Protein AF-A0A1D2I7W1-F1 (afdb_monomer_lite)

Foldseek 3Di:
DDDDPDDDQDLVNVLVVVQVPDDQPPQWAWDCDPSDIDIHHHDDPVRVVVVVVVCVCCCPPPPAHKDKDAQWKKQADADPVGNDRIDHDRMDIDGPPDDRPVPMDIHRGD

Sequence (110 aa):
MTAVAHEPLTQEDVLLEGFLALDTPEGFRAEPIEGEIVVTPPPDADHEDCIGLIVEQVLERSRTRMQFSGNKGLKLRSGGGCPKDRLIPDGTFAPEGATAPPGSRFLDAL

Secondary structure (DSSP, 8-state):
------PPPPHHHHHHHHHHT--PPTT-EEEEETTEEEEEPPPPHHHHHHHHHHHHHHHHH-SS-EEEEESEEEE-PPBTTB---EE--SEEEEETTPPP-TT-EEEE--

pLDDT: mean 76.45, std 13.95, range [42.34, 97.31]

Structure (mmCIF, N/CA/C/O backbone):
data_AF-A0A1D2I7W1-F1
#
_entry.id   AF-A0A1D2I7W1-F1
#
loop_
_atom_site.group_PDB
_atom_site.id
_atom_site.type_symbol
_atom_site.label_atom_id
_atom_site.label_alt_id
_atom_site.label_comp_id
_atom_site.label_asym_id
_atom_site.label_entity_id
_atom_site.label_seq_id
_atom_site.pdbx_PDB_ins_code
_atom_site.Cartn_x
_atom_site.Cartn_y
_atom_site.Cartn_z
_atom_site.occupancy
_atom_site.B_iso_or_equiv
_atom_site.auth_seq_id
_atom_site.auth_comp_id
_atom_site.auth_asym_id
_atom_site.auth_atom_id
_atom_site.pdbx_PDB_model_num
ATOM 1 N N . MET A 1 1 ? 28.758 25.494 -32.132 1.00 42.34 1 MET A N 1
ATOM 2 C CA . MET A 1 1 ? 28.127 24.388 -31.387 1.00 42.34 1 MET A CA 1
ATOM 3 C C . MET A 1 1 ? 28.715 24.413 -29.993 1.00 42.34 1 MET A C 1
ATOM 5 O O . MET A 1 1 ? 29.920 24.245 -29.866 1.00 42.34 1 MET A O 1
ATOM 9 N N . THR A 1 2 ? 27.916 24.745 -28.987 1.00 47.03 2 THR A N 1
ATOM 10 C CA . THR A 1 2 ? 28.378 24.820 -27.596 1.00 47.03 2 THR A CA 1
ATOM 11 C C . THR A 1 2 ? 28.085 23.465 -26.967 1.00 47.03 2 THR A C 1
ATOM 13 O O . THR A 1 2 ? 26.920 23.096 -26.845 1.00 47.03 2 THR A O 1
ATOM 16 N N . ALA A 1 3 ? 29.125 22.686 -26.668 1.00 57.34 3 ALA A N 1
ATOM 17 C CA . ALA A 1 3 ? 28.973 21.418 -25.968 1.00 57.34 3 ALA A CA 1
ATOM 18 C C . ALA A 1 3 ? 28.571 21.717 -24.520 1.00 57.34 3 ALA A C 1
ATOM 20 O O . ALA A 1 3 ? 29.316 22.371 -23.791 1.00 57.34 3 ALA A O 1
ATOM 21 N N . VAL A 1 4 ? 27.375 21.285 -24.128 1.00 63.09 4 VAL A N 1
ATOM 22 C CA . VAL A 1 4 ? 26.939 21.321 -22.733 1.00 63.09 4 VAL A CA 1
ATOM 23 C C . VAL A 1 4 ? 27.530 20.079 -22.076 1.00 63.09 4 VAL A C 1
ATOM 25 O O . VAL A 1 4 ? 27.277 18.967 -22.535 1.00 63.09 4 VAL A O 1
ATOM 28 N N . ALA A 1 5 ? 28.369 20.258 -21.056 1.00 56.25 5 ALA A N 1
ATOM 29 C CA . ALA A 1 5 ? 28.833 19.147 -20.239 1.00 56.25 5 ALA A CA 1
ATOM 30 C C . ALA A 1 5 ? 27.611 18.560 -19.522 1.00 56.25 5 ALA A C 1
ATOM 32 O O . ALA A 1 5 ? 26.999 19.233 -18.696 1.00 56.25 5 ALA A O 1
ATOM 33 N N . HIS A 1 6 ? 27.212 17.346 -19.896 1.00 57.19 6 HIS A N 1
ATOM 34 C CA . HIS A 1 6 ? 26.188 16.614 -19.166 1.00 57.19 6 HIS A CA 1
ATOM 35 C C . HIS A 1 6 ? 26.862 16.071 -17.905 1.00 57.19 6 HIS A C 1
ATOM 37 O O . HIS A 1 6 ? 27.808 15.286 -18.008 1.00 57.19 6 HIS A O 1
ATOM 43 N N . GLU A 1 7 ? 26.454 16.552 -16.729 1.00 61.88 7 GLU A N 1
ATOM 44 C CA . GLU A 1 7 ? 26.858 15.903 -15.483 1.00 61.88 7 GLU A CA 1
ATOM 45 C C . GLU A 1 7 ? 26.432 14.427 -15.551 1.00 61.88 7 GLU A C 1
ATOM 47 O O . GLU A 1 7 ? 25.355 14.143 -16.083 1.00 61.88 7 GLU A O 1
ATOM 52 N N . PRO A 1 8 ? 27.262 13.471 -15.093 1.00 67.44 8 PRO A N 1
ATOM 53 C CA . PRO A 1 8 ? 26.878 12.067 -15.124 1.00 67.44 8 PRO A CA 1
ATOM 54 C C . PRO A 1 8 ? 25.606 11.884 -14.293 1.00 67.44 8 PRO A C 1
ATOM 56 O O . PRO A 1 8 ? 25.620 12.163 -13.095 1.00 67.44 8 PRO A O 1
ATOM 59 N N . LEU A 1 9 ? 24.523 11.428 -14.927 1.00 70.75 9 LEU A N 1
ATOM 60 C CA . LEU A 1 9 ? 23.299 11.060 -14.219 1.00 70.75 9 LEU A CA 1
ATOM 61 C C . LEU A 1 9 ? 23.635 10.002 -13.168 1.00 70.75 9 LEU A C 1
ATOM 63 O O . LEU A 1 9 ? 24.392 9.060 -13.439 1.00 70.75 9 LEU A O 1
ATOM 67 N N . THR A 1 10 ? 23.092 10.156 -11.962 1.00 80.81 10 THR A N 1
ATOM 68 C CA . THR A 1 10 ? 23.235 9.113 -10.948 1.00 80.81 10 THR A CA 1
ATOM 69 C C . THR A 1 10 ? 22.431 7.884 -11.375 1.00 80.81 10 THR A C 1
ATOM 71 O O . THR A 1 10 ? 21.482 7.979 -12.153 1.00 80.81 10 THR A O 1
ATOM 74 N N . GLN A 1 11 ? 22.787 6.703 -10.864 1.00 78.00 11 GLN A N 1
ATOM 75 C CA . GLN A 1 11 ? 22.012 5.487 -11.134 1.00 78.00 11 GLN A CA 1
ATOM 76 C C . GLN A 1 11 ? 20.534 5.652 -10.728 1.00 78.00 11 GLN A C 1
ATOM 78 O O . GLN A 1 11 ? 19.654 5.117 -11.395 1.00 78.00 11 GLN A O 1
ATOM 83 N N . GLU A 1 12 ? 20.260 6.426 -9.675 1.00 76.69 12 GLU A N 1
ATOM 84 C CA . GLU A 1 12 ? 18.903 6.748 -9.224 1.00 76.69 12 GLU A CA 1
ATOM 85 C C . GLU A 1 12 ? 18.147 7.624 -10.231 1.00 76.69 12 GLU A C 1
ATOM 87 O O . GLU A 1 12 ? 16.976 7.357 -10.498 1.00 76.69 12 GLU A O 1
ATOM 92 N N . ASP A 1 13 ? 18.812 8.615 -10.837 1.00 81.06 13 ASP A N 1
ATOM 93 C CA . ASP A 1 13 ? 18.206 9.468 -11.868 1.00 81.06 13 ASP A CA 1
ATOM 94 C C . ASP A 1 13 ? 17.832 8.653 -13.110 1.00 81.06 13 ASP A C 1
ATOM 96 O O . ASP A 1 13 ? 16.726 8.787 -13.629 1.00 81.06 13 ASP A O 1
ATOM 100 N N . VAL A 1 14 ? 18.722 7.749 -13.537 1.00 82.81 14 VAL A N 1
ATOM 101 C CA . VAL A 1 14 ? 18.485 6.854 -14.681 1.00 82.81 14 VAL A CA 1
ATOM 102 C C . VAL A 1 14 ? 17.322 5.898 -14.409 1.00 82.81 14 VAL A C 1
ATOM 104 O O . VAL A 1 14 ? 16.485 5.674 -15.283 1.00 82.81 14 VAL A O 1
ATOM 107 N N . LEU A 1 15 ? 17.241 5.338 -13.200 1.00 82.88 15 LEU A N 1
ATOM 108 C CA . LEU A 1 15 ? 16.141 4.454 -12.807 1.00 82.88 15 LEU A CA 1
ATOM 109 C C . LEU A 1 15 ? 14.810 5.192 -12.722 1.00 82.88 15 LEU A C 1
ATOM 111 O O . LEU A 1 15 ? 13.792 4.662 -13.161 1.00 82.88 15 LEU A O 1
ATOM 115 N N . LEU A 1 16 ? 14.806 6.407 -12.175 1.00 80.44 16 LEU A N 1
ATOM 116 C CA . LEU A 1 16 ? 13.603 7.226 -12.100 1.00 80.44 16 LEU A CA 1
ATOM 117 C C . LEU A 1 16 ? 13.125 7.630 -13.496 1.00 80.44 16 LEU A C 1
ATOM 119 O O . LEU A 1 16 ? 11.932 7.545 -13.770 1.00 80.44 16 LEU A O 1
ATOM 123 N N . GLU A 1 17 ? 14.033 8.050 -14.376 1.00 83.94 17 GLU A N 1
ATOM 124 C CA . GLU A 1 17 ? 13.702 8.375 -15.764 1.00 83.94 17 GLU A CA 1
ATOM 125 C C . GLU A 1 17 ? 13.150 7.148 -16.500 1.00 83.94 17 GLU A C 1
ATOM 127 O O . GLU A 1 17 ? 12.095 7.235 -17.126 1.00 83.94 17 GLU A O 1
ATOM 132 N N . GLY A 1 18 ? 13.795 5.987 -16.346 1.00 81.94 18 GLY A N 1
ATOM 133 C CA . GLY A 1 18 ? 13.316 4.724 -16.907 1.00 81.94 18 GLY A CA 1
ATOM 134 C C . GLY A 1 18 ? 11.942 4.313 -16.373 1.00 81.94 18 GLY A C 1
ATOM 135 O O . GLY A 1 18 ? 11.099 3.873 -17.147 1.00 81.94 18 GLY A O 1
ATOM 136 N N . PHE A 1 19 ? 11.691 4.504 -15.077 1.00 81.75 19 PHE A N 1
ATOM 137 C CA . PHE A 1 19 ? 10.396 4.235 -14.451 1.00 81.75 19 PHE A CA 1
ATOM 138 C C . PHE A 1 19 ? 9.297 5.161 -14.980 1.00 81.75 19 PHE A C 1
ATOM 140 O O . PHE A 1 19 ? 8.215 4.697 -15.315 1.00 81.75 19 PHE A O 1
ATOM 147 N N . LEU A 1 20 ? 9.581 6.460 -15.102 1.00 78.56 20 LEU A N 1
ATOM 148 C CA . LEU A 1 20 ? 8.625 7.447 -15.616 1.00 78.56 20 LEU A CA 1
ATOM 149 C C . LEU A 1 20 ? 8.345 7.291 -17.118 1.00 78.56 20 LEU A C 1
ATOM 151 O O . LEU A 1 20 ? 7.300 7.738 -17.582 1.00 78.56 20 LEU A O 1
ATOM 155 N N . ALA A 1 21 ? 9.275 6.702 -17.870 1.00 83.44 21 ALA A N 1
ATOM 156 C CA . ALA A 1 21 ? 9.129 6.426 -19.298 1.00 83.44 21 ALA A CA 1
ATOM 157 C C . ALA A 1 21 ? 8.527 5.040 -19.597 1.00 83.44 21 ALA A C 1
ATOM 159 O O . ALA A 1 21 ? 8.327 4.708 -20.766 1.00 83.44 21 ALA A O 1
ATOM 160 N N . LEU A 1 22 ? 8.285 4.214 -18.574 1.00 81.88 22 LEU A N 1
ATOM 161 C CA . LEU A 1 22 ? 7.764 2.865 -18.747 1.00 81.88 22 LEU A CA 1
ATOM 162 C C . LEU A 1 22 ? 6.253 2.895 -19.010 1.00 81.88 22 LEU A C 1
ATOM 164 O O . LEU A 1 22 ? 5.469 3.226 -18.125 1.00 81.88 22 LEU A O 1
ATOM 168 N N . ASP A 1 23 ? 5.843 2.451 -20.197 1.00 79.50 23 ASP A N 1
ATOM 169 C CA . ASP A 1 23 ? 4.440 2.136 -20.472 1.00 79.50 23 ASP A CA 1
ATOM 170 C C . ASP A 1 23 ? 4.091 0.780 -19.848 1.00 79.50 23 ASP A C 1
ATOM 172 O O . ASP A 1 23 ? 4.458 -0.286 -20.357 1.00 79.50 23 ASP A O 1
ATOM 176 N N . THR A 1 24 ? 3.386 0.818 -18.720 1.00 76.75 24 THR A N 1
ATOM 177 C CA . THR A 1 24 ? 2.953 -0.394 -18.021 1.00 76.75 24 THR A CA 1
ATOM 178 C C . THR A 1 24 ? 1.682 -0.948 -18.682 1.00 76.75 24 THR A C 1
ATOM 180 O O . THR A 1 24 ? 0.729 -0.193 -18.886 1.00 76.75 24 THR A O 1
ATOM 183 N N . PRO A 1 25 ? 1.628 -2.249 -19.043 1.00 78.94 25 PRO A N 1
ATOM 184 C CA . PRO A 1 25 ? 0.421 -2.858 -19.598 1.00 78.94 25 PRO A CA 1
ATOM 185 C C . PRO A 1 25 ? -0.795 -2.679 -18.683 1.00 78.94 25 PRO A C 1
ATOM 187 O O . PRO A 1 25 ? -0.658 -2.628 -17.463 1.00 78.94 25 PRO A O 1
ATOM 190 N N . GLU A 1 26 ? -1.997 -2.636 -19.263 1.00 74.75 26 GLU A N 1
ATOM 191 C CA . GLU A 1 26 ? -3.228 -2.420 -18.496 1.00 74.75 26 GLU A CA 1
ATOM 192 C C . GLU A 1 26 ? -3.371 -3.429 -17.345 1.00 74.75 26 GLU A C 1
ATOM 194 O O . GLU A 1 26 ? -3.253 -4.643 -17.527 1.00 74.75 26 GLU A O 1
ATOM 199 N N . GLY A 1 27 ? -3.611 -2.898 -16.145 1.00 70.12 27 GLY A N 1
ATOM 200 C CA . GLY A 1 27 ? -3.767 -3.668 -14.916 1.00 70.12 27 GLY A CA 1
ATOM 201 C C . GLY A 1 27 ? -2.455 -4.095 -14.250 1.00 70.12 27 GLY A C 1
ATOM 202 O O . GLY A 1 27 ? -2.497 -4.502 -13.095 1.00 70.12 27 GLY A O 1
ATOM 203 N N . PHE A 1 28 ? -1.302 -3.977 -14.910 1.00 77.44 28 PHE A N 1
ATOM 204 C CA . PHE A 1 28 ? -0.008 -4.192 -14.263 1.00 77.44 28 PHE A CA 1
ATOM 205 C C . PHE A 1 28 ? 0.399 -2.945 -13.471 1.00 77.44 28 PHE A C 1
ATOM 207 O O . PHE A 1 28 ? 0.024 -1.821 -13.804 1.00 77.44 28 PHE A O 1
ATOM 214 N N . ARG A 1 29 ? 1.178 -3.150 -12.412 1.00 75.12 29 ARG A N 1
ATOM 215 C CA . ARG A 1 29 ? 1.708 -2.090 -11.551 1.00 75.12 29 ARG A CA 1
ATOM 216 C C . ARG A 1 29 ? 3.225 -2.112 -11.602 1.00 75.12 29 ARG A C 1
ATOM 218 O O . ARG A 1 29 ? 3.814 -3.154 -11.343 1.00 75.12 29 ARG A O 1
ATOM 225 N N . ALA A 1 30 ? 3.853 -0.982 -11.901 1.00 81.50 30 ALA A N 1
ATOM 226 C CA . ALA A 1 30 ? 5.301 -0.842 -11.822 1.00 81.50 30 ALA A CA 1
ATOM 227 C C . ALA A 1 30 ? 5.705 -0.119 -10.529 1.00 81.50 30 ALA A C 1
ATOM 229 O O . ALA A 1 30 ? 5.072 0.862 -10.137 1.00 81.50 30 ALA A O 1
ATOM 230 N N . GLU A 1 31 ? 6.784 -0.565 -9.884 1.00 73.19 31 GLU A N 1
ATOM 231 C CA . GLU A 1 31 ? 7.288 0.019 -8.640 1.00 73.19 31 GLU A CA 1
ATOM 232 C C . GLU A 1 31 ? 8.822 0.086 -8.612 1.00 73.19 31 GLU A C 1
ATOM 234 O O . GLU A 1 31 ? 9.484 -0.904 -8.928 1.00 73.19 31 GLU A O 1
ATOM 239 N N . PRO A 1 32 ? 9.422 1.217 -8.193 1.00 79.00 32 PRO A N 1
ATOM 240 C CA . PRO A 1 32 ? 10.856 1.29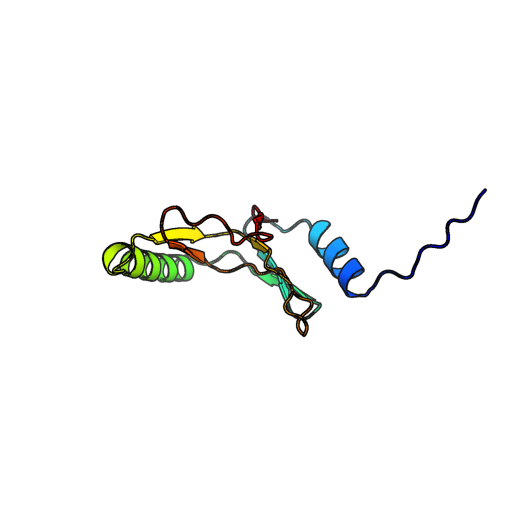6 -7.953 1.00 79.00 32 PRO A CA 1
ATOM 241 C C . PRO A 1 32 ? 11.203 0.720 -6.569 1.00 79.00 32 PRO A C 1
ATOM 243 O O . PRO A 1 32 ? 10.938 1.343 -5.537 1.00 79.00 32 PRO A O 1
ATOM 246 N N . ILE A 1 33 ? 11.843 -0.451 -6.531 1.00 77.31 33 ILE A N 1
ATOM 247 C CA . ILE A 1 33 ? 12.230 -1.161 -5.302 1.00 77.31 33 ILE A CA 1
ATOM 248 C C . ILE A 1 33 ? 13.729 -1.457 -5.363 1.00 77.31 33 ILE A C 1
ATOM 250 O O . ILE A 1 33 ? 14.211 -2.075 -6.295 1.00 77.31 33 ILE A O 1
ATOM 254 N N . GLU A 1 34 ? 14.491 -0.995 -4.368 1.00 75.25 34 GLU A N 1
ATOM 255 C CA . GLU A 1 34 ? 15.917 -1.374 -4.213 1.00 75.25 34 GLU A CA 1
ATOM 256 C C . GLU A 1 34 ? 16.845 -1.120 -5.410 1.00 75.25 34 GLU A C 1
ATOM 258 O O . GLU A 1 34 ? 17.928 -1.683 -5.484 1.00 75.25 34 GLU A O 1
ATOM 263 N N . GLY A 1 35 ? 16.500 -0.150 -6.256 1.00 74.75 35 GLY A N 1
ATOM 264 C CA . GLY A 1 35 ? 17.293 0.173 -7.442 1.00 74.75 35 GLY A CA 1
ATOM 265 C C . GLY A 1 35 ? 16.868 -0.621 -8.680 1.00 74.75 35 GLY A C 1
ATOM 266 O O . GLY A 1 35 ? 17.568 -0.604 -9.687 1.00 74.75 35 GLY A O 1
ATOM 267 N N . GLU A 1 36 ? 15.723 -1.294 -8.614 1.00 77.19 36 GLU A N 1
ATOM 268 C CA . GLU A 1 36 ? 15.108 -2.036 -9.707 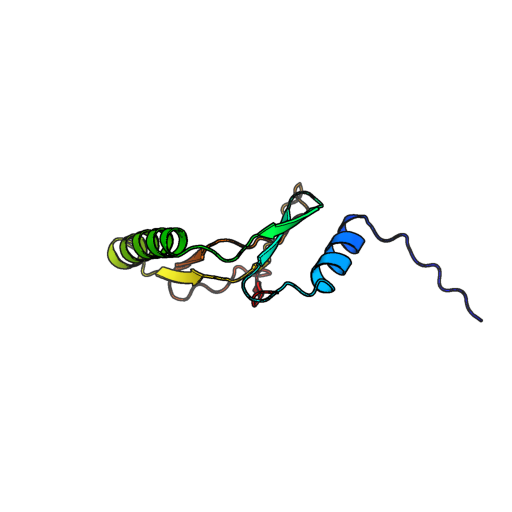1.00 77.19 36 GLU A CA 1
ATOM 269 C C . GLU A 1 36 ? 13.684 -1.527 -9.951 1.00 77.19 36 GLU A C 1
ATOM 271 O O . GLU A 1 36 ? 13.050 -0.960 -9.059 1.00 77.19 36 GLU A O 1
ATOM 276 N N . ILE A 1 37 ? 13.180 -1.729 -11.170 1.00 80.12 37 ILE A N 1
ATOM 277 C CA . ILE A 1 37 ? 11.768 -1.517 -11.497 1.00 80.12 37 ILE A CA 1
ATOM 278 C C . ILE A 1 37 ? 11.106 -2.891 -11.511 1.00 80.12 37 ILE A C 1
ATOM 280 O O . ILE A 1 37 ? 11.389 -3.715 -12.382 1.00 80.12 37 ILE A O 1
ATOM 284 N N . VAL A 1 38 ? 10.236 -3.135 -10.539 1.00 81.75 38 VAL A N 1
ATOM 285 C CA . VAL A 1 38 ? 9.458 -4.370 -10.425 1.00 81.75 38 VAL A CA 1
ATOM 286 C C . VAL A 1 38 ? 8.101 -4.139 -11.071 1.00 81.75 38 VAL A C 1
ATOM 288 O O . VAL A 1 38 ? 7.454 -3.138 -10.785 1.00 81.75 38 VAL A O 1
ATOM 291 N N . VAL A 1 39 ? 7.670 -5.053 -11.942 1.00 79.25 39 VAL A N 1
ATOM 292 C CA . VAL A 1 39 ? 6.342 -5.003 -12.565 1.00 79.25 39 VAL A CA 1
ATOM 293 C C . VAL A 1 39 ? 5.505 -6.163 -12.039 1.00 79.25 39 VAL A C 1
ATOM 295 O O . VAL A 1 39 ? 5.792 -7.329 -12.316 1.00 79.25 39 VAL A O 1
ATOM 298 N N . THR A 1 40 ? 4.470 -5.831 -11.281 1.00 77.88 40 THR A N 1
ATOM 299 C CA . THR A 1 40 ? 3.552 -6.768 -10.638 1.00 77.88 40 THR A CA 1
ATOM 300 C C . THR A 1 40 ? 2.293 -6.914 -11.502 1.00 77.88 40 THR A C 1
ATOM 302 O O . THR A 1 40 ? 1.763 -5.904 -11.975 1.00 77.88 40 THR A O 1
ATOM 305 N N . PRO A 1 41 ? 1.806 -8.143 -11.759 1.00 72.62 41 PRO A N 1
ATOM 306 C CA . PRO A 1 41 ? 0.530 -8.351 -12.442 1.00 72.62 41 PRO A CA 1
ATOM 307 C C . PRO A 1 41 ? -0.645 -7.749 -11.652 1.00 72.62 41 PRO A C 1
ATOM 309 O O . PRO A 1 41 ? -0.490 -7.456 -10.464 1.00 72.62 41 PRO A O 1
ATOM 312 N N . PRO A 1 42 ? -1.820 -7.577 -12.291 1.00 68.56 42 PRO A N 1
ATOM 313 C CA . PRO A 1 42 ? -3.006 -7.105 -11.597 1.00 68.56 42 PRO A CA 1
ATOM 314 C C . PRO A 1 42 ? -3.295 -7.969 -10.370 1.00 68.56 42 PRO A C 1
ATOM 316 O O . PRO A 1 42 ? -3.163 -9.196 -10.463 1.00 68.56 42 PRO A O 1
ATOM 319 N N . PRO A 1 43 ? -3.697 -7.355 -9.246 1.00 71.56 43 PRO A N 1
ATOM 320 C CA . PRO A 1 43 ? -4.151 -8.114 -8.098 1.00 71.56 43 PRO A CA 1
ATOM 321 C C . PRO A 1 43 ? -5.310 -9.030 -8.500 1.00 71.56 43 PRO A C 1
ATOM 323 O O . PRO A 1 43 ? -6.172 -8.659 -9.302 1.00 71.56 43 PRO A O 1
ATOM 326 N N . ASP A 1 44 ? -5.297 -10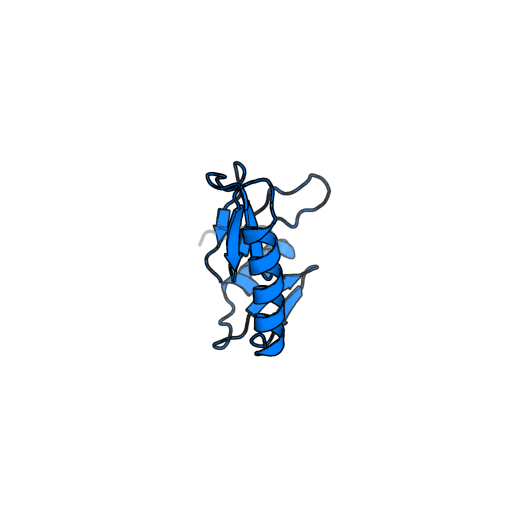.253 -7.979 1.00 77.44 44 ASP A N 1
ATOM 327 C CA . ASP A 1 44 ? -6.394 -11.192 -8.172 1.00 77.44 44 ASP A CA 1
ATOM 328 C C . ASP A 1 44 ? -7.574 -10.859 -7.243 1.00 77.44 44 ASP A C 1
ATOM 330 O O . ASP A 1 44 ? -7.503 -9.984 -6.379 1.00 77.44 44 ASP A O 1
ATOM 334 N N . ALA A 1 45 ? -8.709 -11.528 -7.454 1.00 76.25 45 ALA A N 1
ATOM 335 C CA . ALA A 1 45 ? -9.905 -11.291 -6.646 1.00 76.25 45 ALA A CA 1
ATOM 336 C C . ALA A 1 45 ? -9.660 -11.565 -5.148 1.00 76.25 45 ALA A C 1
ATOM 338 O O . ALA A 1 45 ? -10.189 -10.846 -4.305 1.00 76.25 45 ALA A O 1
ATOM 339 N N . ASP A 1 46 ? -8.808 -12.542 -4.823 1.00 85.00 46 ASP A N 1
ATOM 340 C CA . ASP A 1 46 ? -8.467 -12.901 -3.444 1.00 85.00 46 ASP A CA 1
ATOM 341 C C . ASP A 1 46 ? -7.672 -11.778 -2.750 1.00 85.00 46 ASP A C 1
ATOM 343 O O . ASP A 1 46 ? -7.885 -11.490 -1.565 1.00 85.00 46 ASP A O 1
ATOM 347 N N . HIS A 1 47 ? -6.776 -11.107 -3.482 1.00 85.69 47 HIS A N 1
ATOM 348 C CA . HIS A 1 47 ? -6.062 -9.927 -3.000 1.00 85.69 47 HIS A CA 1
ATOM 349 C C . HIS A 1 47 ? -7.022 -8.788 -2.632 1.00 85.69 47 HIS A C 1
ATOM 351 O O . HIS A 1 47 ? -6.922 -8.215 -1.542 1.00 85.69 47 HIS A O 1
ATOM 357 N N . GLU A 1 48 ? -7.984 -8.485 -3.504 1.00 86.00 48 GLU A N 1
ATOM 358 C CA . GLU A 1 48 ? -8.961 -7.419 -3.255 1.00 86.00 48 GLU A CA 1
ATOM 359 C C . GLU A 1 48 ? -9.908 -7.755 -2.092 1.00 86.00 48 GLU A C 1
ATOM 361 O O . GLU A 1 48 ? -10.230 -6.872 -1.290 1.00 86.00 48 GLU A O 1
ATOM 366 N N . ASP A 1 49 ? -10.275 -9.029 -1.919 1.00 89.06 49 ASP A N 1
ATOM 367 C CA . ASP A 1 49 ? -11.050 -9.489 -0.760 1.00 89.06 49 ASP A CA 1
ATOM 368 C C . ASP A 1 49 ? -10.283 -9.269 0.556 1.00 89.06 49 ASP A C 1
ATOM 370 O O . ASP A 1 49 ? -10.845 -8.781 1.545 1.00 89.06 49 ASP A O 1
ATOM 374 N N . CYS A 1 50 ? -8.976 -9.555 0.573 1.00 91.38 50 CYS A N 1
ATOM 375 C CA . CYS A 1 50 ? -8.123 -9.297 1.735 1.00 91.38 50 CYS A CA 1
ATOM 376 C C . CYS A 1 50 ? -8.068 -7.804 2.087 1.00 91.38 50 CYS A C 1
ATOM 378 O O . CYS A 1 50 ? -8.197 -7.439 3.262 1.00 91.38 50 CYS A O 1
ATOM 380 N N . ILE A 1 51 ? -7.911 -6.935 1.084 1.00 91.44 51 ILE A N 1
ATOM 381 C CA . ILE A 1 51 ? -7.922 -5.481 1.289 1.00 91.44 51 ILE A CA 1
ATOM 382 C C . ILE A 1 5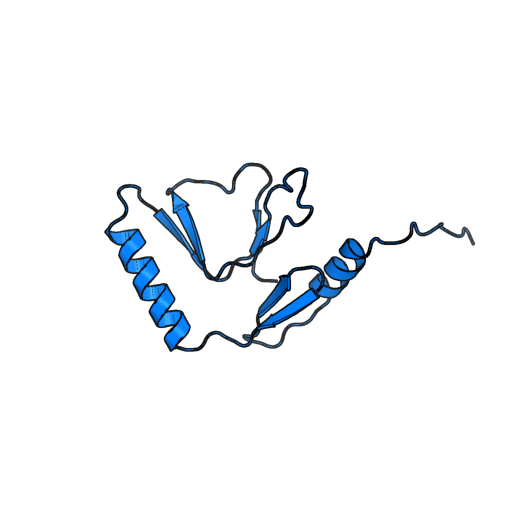1 ? -9.280 -5.032 1.825 1.00 91.44 51 ILE A C 1
ATOM 384 O O . ILE A 1 51 ? -9.321 -4.286 2.807 1.00 91.44 51 ILE A O 1
ATOM 388 N N . GLY A 1 52 ? -10.380 -5.512 1.242 1.00 93.00 52 GLY A N 1
ATOM 389 C CA . GLY A 1 52 ? -11.737 -5.193 1.683 1.00 93.00 52 GLY A CA 1
ATOM 390 C C . GLY A 1 52 ? -11.955 -5.497 3.166 1.00 93.00 52 GLY A C 1
ATOM 391 O O . GLY A 1 52 ? -12.399 -4.623 3.914 1.00 93.00 52 GLY A O 1
ATOM 392 N N . LEU A 1 53 ? -11.538 -6.684 3.618 1.00 95.81 53 LEU A N 1
ATOM 393 C CA . LEU A 1 53 ? -11.636 -7.092 5.024 1.00 95.81 53 LEU A CA 1
ATOM 394 C C . LEU A 1 53 ? -10.830 -6.190 5.966 1.00 95.81 53 LEU A C 1
ATOM 396 O O . LEU A 1 53 ? -11.276 -5.899 7.080 1.00 95.81 53 LEU A O 1
ATOM 400 N N . ILE A 1 54 ? -9.634 -5.761 5.556 1.00 95.75 54 ILE A N 1
ATOM 401 C CA . ILE A 1 54 ? -8.797 -4.858 6.358 1.00 95.75 54 ILE A CA 1
ATOM 402 C C . ILE A 1 54 ? -9.434 -3.466 6.413 1.00 95.75 54 ILE A C 1
ATOM 404 O O . ILE A 1 54 ? -9.518 -2.869 7.489 1.00 95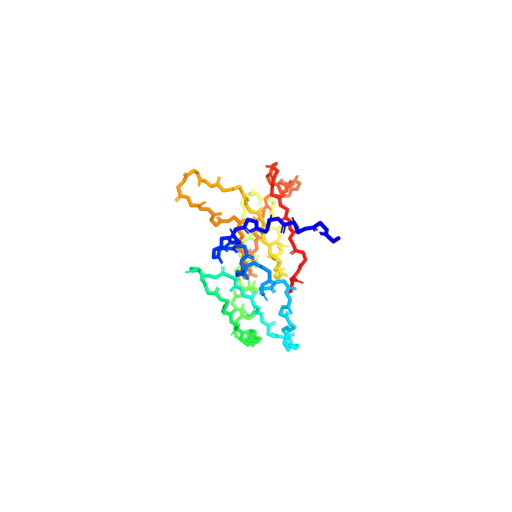.75 54 ILE A O 1
ATOM 408 N N . VAL A 1 55 ? -9.906 -2.957 5.274 1.00 95.75 55 VAL A N 1
ATOM 409 C CA . VAL A 1 55 ? -10.564 -1.649 5.170 1.00 95.75 55 VAL A CA 1
ATOM 410 C C . VAL A 1 55 ? -11.812 -1.595 6.040 1.00 95.75 55 VAL A C 1
ATOM 412 O O . VAL A 1 55 ? -11.940 -0.661 6.832 1.00 95.75 55 VAL A O 1
ATOM 415 N N . GLU A 1 56 ? -12.682 -2.601 5.966 1.00 96.81 56 GLU A N 1
ATOM 416 C CA . GLU A 1 56 ? -13.885 -2.698 6.798 1.00 96.81 56 GLU A CA 1
ATOM 417 C C . GLU A 1 56 ? -13.525 -2.662 8.290 1.00 96.81 56 GLU A C 1
ATOM 419 O O . GLU A 1 56 ? -13.996 -1.799 9.033 1.00 96.81 56 GLU A O 1
ATOM 424 N N . GLN A 1 57 ? -12.590 -3.513 8.725 1.00 97.31 57 GLN A N 1
ATOM 425 C CA . GLN A 1 57 ? -12.159 -3.555 10.124 1.00 97.31 57 GLN A CA 1
ATOM 426 C C . GLN A 1 57 ? -11.595 -2.217 10.612 1.00 97.31 57 GLN A C 1
ATOM 428 O O . GLN A 1 57 ? -11.904 -1.794 11.729 1.00 97.31 57 GLN A O 1
ATOM 433 N N . VAL A 1 58 ? -10.771 -1.543 9.807 1.00 96.44 58 VAL A N 1
ATOM 434 C CA . VAL A 1 58 ? -10.170 -0.259 10.192 1.00 96.44 58 VAL A CA 1
ATOM 435 C C . VAL A 1 58 ? -11.225 0.844 10.239 1.00 96.44 58 VAL A C 1
ATOM 437 O O . VAL A 1 58 ? -11.269 1.590 11.220 1.00 96.44 58 VAL A O 1
ATOM 440 N N . LEU A 1 59 ? -12.078 0.952 9.219 1.00 94.25 59 LEU A N 1
ATOM 441 C CA . LEU A 1 59 ? -13.093 2.005 9.147 1.00 94.25 59 LEU A CA 1
ATOM 442 C C . LEU A 1 59 ? -14.158 1.859 10.239 1.00 94.25 59 LEU A C 1
ATOM 444 O O . LEU A 1 59 ? -14.612 2.871 10.774 1.00 94.25 59 LEU A O 1
ATOM 448 N N . GLU A 1 60 ? -14.521 0.632 10.609 1.00 96.62 60 GLU A N 1
ATOM 449 C CA . GLU A 1 60 ? -15.551 0.383 11.620 1.00 96.62 60 GLU A CA 1
ATOM 450 C C . GLU A 1 60 ? -15.026 0.410 13.057 1.00 96.62 60 GLU A C 1
ATOM 452 O O . GLU A 1 60 ? -15.745 0.818 13.972 1.00 96.62 60 GLU A O 1
ATOM 457 N N . ARG A 1 61 ? -13.792 -0.057 13.287 1.00 97.00 61 ARG A N 1
ATOM 458 C CA . ARG A 1 61 ? -13.286 -0.315 14.649 1.00 97.00 61 ARG A CA 1
ATOM 459 C C . ARG A 1 61 ? -12.242 0.687 15.121 1.00 97.00 61 ARG A C 1
ATOM 461 O O . ARG A 1 61 ? -11.894 0.685 16.305 1.00 97.00 61 ARG A O 1
ATOM 468 N N . SER A 1 62 ? -11.727 1.542 14.239 1.00 96.31 62 SER A N 1
ATOM 469 C CA . SER A 1 62 ? -10.785 2.582 14.645 1.00 96.31 62 SER A CA 1
ATOM 470 C C . SER A 1 62 ? -11.457 3.604 15.566 1.00 96.31 62 SER A C 1
ATOM 472 O O . SER A 1 62 ? -12.552 4.100 15.311 1.00 96.31 62 SER A O 1
ATOM 474 N N . ARG A 1 63 ? -10.754 3.981 16.640 1.00 97.12 63 ARG A N 1
ATOM 475 C CA . ARG A 1 63 ? -11.186 5.059 17.549 1.00 97.12 63 ARG A CA 1
ATOM 476 C C . ARG A 1 63 ? -11.143 6.437 16.887 1.00 97.12 63 ARG A C 1
ATOM 478 O O . ARG A 1 63 ? -11.809 7.359 17.350 1.00 97.12 63 ARG A O 1
ATOM 485 N N . THR A 1 64 ? -10.324 6.579 15.851 1.00 94.69 64 THR A N 1
ATOM 486 C CA . THR A 1 64 ? -10.190 7.790 15.043 1.00 94.69 64 THR A CA 1
ATOM 487 C C . THR A 1 64 ? -10.857 7.537 13.706 1.00 94.69 64 THR A C 1
ATOM 489 O O . THR A 1 64 ? -10.633 6.494 13.099 1.00 94.69 64 THR A O 1
ATOM 492 N N . ARG A 1 65 ? -11.649 8.494 13.226 1.00 94.06 65 ARG A N 1
ATOM 493 C CA . ARG A 1 65 ? -12.244 8.402 11.896 1.00 94.06 65 ARG A CA 1
ATOM 494 C C . ARG A 1 65 ? -11.134 8.434 10.850 1.00 94.06 65 ARG A C 1
ATOM 496 O O . ARG A 1 65 ? -10.341 9.374 10.833 1.00 94.06 65 ARG A O 1
ATOM 503 N N . MET A 1 66 ? -11.055 7.390 10.032 1.00 93.25 66 MET A N 1
ATOM 504 C CA . MET A 1 66 ? -10.007 7.219 9.028 1.00 93.25 66 MET A CA 1
ATOM 505 C C . MET A 1 66 ? -10.567 7.450 7.624 1.00 93.25 66 MET A C 1
ATOM 507 O O . MET A 1 66 ? -11.749 7.237 7.364 1.00 93.25 66 MET A O 1
ATOM 511 N N . GLN A 1 67 ? -9.692 7.856 6.717 1.00 91.31 67 GLN A N 1
ATOM 512 C CA . GLN A 1 67 ? -9.862 7.799 5.273 1.00 91.31 67 GLN A CA 1
ATOM 513 C C . GLN A 1 67 ? -8.918 6.733 4.718 1.00 91.31 67 GLN A C 1
ATOM 515 O O . GLN A 1 67 ? -7.854 6.486 5.292 1.00 91.31 67 GLN A O 1
ATOM 520 N N . PHE A 1 68 ? -9.304 6.129 3.598 1.00 90.31 68 PHE A N 1
ATOM 521 C CA . PHE A 1 68 ? -8.521 5.122 2.895 1.00 90.31 68 PHE A CA 1
ATOM 522 C C . PHE A 1 68 ? -8.320 5.531 1.436 1.00 90.31 68 PHE A C 1
ATOM 524 O O . PHE A 1 68 ? -9.244 6.037 0.799 1.00 90.31 68 PHE A O 1
ATOM 531 N N . SER A 1 69 ? -7.125 5.287 0.906 1.00 86.38 69 SER A N 1
ATOM 532 C CA . SER A 1 69 ? -6.833 5.387 -0.522 1.00 86.38 69 SER A CA 1
ATOM 533 C C . SER A 1 69 ? -6.028 4.171 -0.960 1.00 86.38 69 SER A C 1
ATOM 535 O O . SER A 1 69 ? -4.880 4.015 -0.545 1.00 86.38 69 SER A O 1
ATOM 537 N N . GLY A 1 70 ? -6.619 3.344 -1.820 1.00 84.69 70 GLY A N 1
ATOM 538 C CA . GLY A 1 70 ? -5.906 2.311 -2.573 1.00 84.69 70 GLY A CA 1
ATOM 539 C C . GLY A 1 70 ? -5.271 2.876 -3.844 1.00 84.69 70 GLY A C 1
ATOM 540 O O . GLY A 1 70 ? -5.581 4.003 -4.243 1.00 84.69 70 GLY A O 1
ATOM 541 N N . ASN A 1 71 ? -4.404 2.084 -4.480 1.00 74.69 71 ASN A N 1
ATOM 542 C CA . ASN A 1 71 ? -3.894 2.325 -5.840 1.00 74.69 71 ASN A CA 1
ATOM 543 C C . ASN A 1 71 ? -3.251 3.707 -6.059 1.00 74.69 71 ASN A C 1
ATOM 545 O O . ASN A 1 71 ? -3.380 4.290 -7.133 1.00 74.69 71 ASN A O 1
ATOM 549 N N . LYS A 1 72 ? -2.580 4.263 -5.044 1.00 74.06 72 LYS A N 1
ATOM 550 C CA . LYS A 1 72 ? -1.870 5.544 -5.164 1.00 74.06 72 LYS A CA 1
ATOM 551 C C . LYS A 1 72 ? -0.438 5.429 -4.684 1.00 74.06 72 LYS A C 1
ATOM 553 O O . LYS A 1 72 ? -0.181 4.880 -3.615 1.00 74.06 72 LYS A O 1
ATOM 558 N N . GLY A 1 73 ? 0.473 6.027 -5.444 1.00 76.94 73 GLY A N 1
ATOM 559 C CA . GLY A 1 73 ? 1.844 6.221 -5.002 1.00 76.94 73 GLY A CA 1
ATOM 560 C C . GLY A 1 73 ? 1.919 7.295 -3.918 1.00 76.94 73 GLY A C 1
ATOM 561 O O . GLY A 1 73 ? 1.139 8.250 -3.887 1.00 76.94 73 GLY A O 1
ATOM 562 N N . LEU A 1 74 ? 2.893 7.164 -3.030 1.00 79.50 74 LEU A N 1
ATOM 563 C CA . LEU A 1 74 ? 3.209 8.131 -1.993 1.00 79.50 74 LEU A CA 1
ATOM 564 C C . LEU A 1 74 ? 4.627 8.637 -2.189 1.00 79.50 74 LEU A C 1
ATOM 566 O O . LEU A 1 74 ? 5.578 7.857 -2.163 1.00 79.50 74 LEU A O 1
ATOM 570 N N . LYS A 1 75 ? 4.777 9.957 -2.306 1.00 78.50 75 LYS A N 1
ATOM 571 C CA . LYS A 1 75 ? 6.075 10.604 -2.123 1.00 78.50 75 LYS A CA 1
ATOM 572 C C . LYS A 1 75 ? 6.256 10.963 -0.651 1.00 78.50 75 LYS A C 1
ATOM 574 O O . LYS A 1 75 ? 5.484 11.763 -0.142 1.00 78.50 75 LYS A O 1
ATOM 579 N N . LEU A 1 76 ? 7.244 10.403 0.028 1.00 76.06 76 LEU A N 1
ATOM 580 C CA . LEU A 1 76 ? 7.649 10.701 1.399 1.00 76.06 76 LEU A CA 1
ATOM 581 C C . LEU A 1 76 ? 8.750 11.774 1.444 1.00 76.06 76 LEU A C 1
ATOM 583 O O . LEU A 1 76 ? 9.222 12.261 0.422 1.00 76.06 76 LEU A O 1
ATOM 587 N N . ARG A 1 77 ? 9.166 12.168 2.652 1.00 72.31 77 ARG A N 1
ATOM 588 C CA . ARG A 1 77 ? 10.424 12.904 2.838 1.00 72.31 77 ARG A CA 1
ATOM 589 C C . ARG A 1 77 ? 11.570 11.899 2.913 1.00 72.31 77 ARG A C 1
ATOM 591 O O . ARG A 1 77 ? 11.473 10.957 3.696 1.00 72.31 77 ARG A O 1
ATOM 598 N N . SER A 1 78 ? 12.660 12.135 2.186 1.00 67.81 78 SER A N 1
ATOM 599 C CA . SER A 1 78 ? 13.893 11.357 2.342 1.00 67.81 78 SER A CA 1
ATOM 600 C C . SER A 1 78 ? 14.419 11.504 3.778 1.00 67.81 78 SER A C 1
ATOM 602 O O . SER A 1 78 ? 14.715 12.616 4.229 1.00 67.81 78 SER A O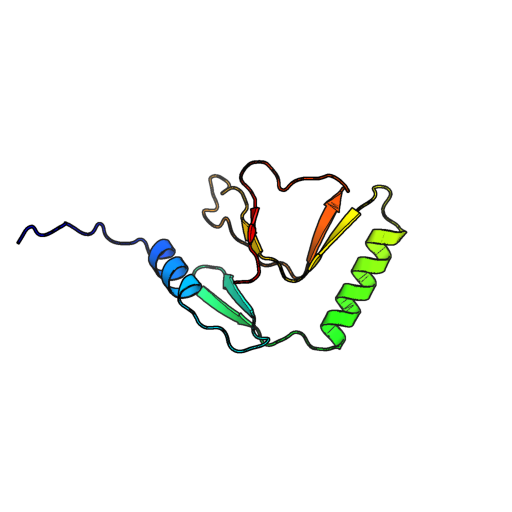 1
ATOM 604 N N . GLY A 1 79 ? 14.517 10.402 4.521 1.00 59.91 79 GLY A N 1
ATOM 605 C CA . GLY A 1 79 ? 15.208 10.385 5.812 1.00 59.91 79 GLY A CA 1
ATOM 606 C C . GLY A 1 79 ? 16.714 10.372 5.566 1.00 59.91 79 GLY A C 1
ATOM 607 O O . GLY A 1 79 ? 17.157 9.687 4.659 1.00 59.91 79 GLY A O 1
ATOM 608 N N . GLY A 1 80 ? 17.515 11.097 6.352 1.00 60.41 80 GLY A N 1
ATOM 609 C CA . GLY A 1 80 ? 18.940 11.362 6.064 1.00 60.41 80 GLY A CA 1
ATOM 610 C C . GLY A 1 80 ? 19.876 10.159 5.821 1.00 60.41 80 GLY A C 1
ATOM 611 O O . GLY A 1 80 ? 21.032 10.384 5.488 1.00 60.41 80 GLY A O 1
ATOM 612 N N . GLY A 1 81 ? 19.408 8.913 5.973 1.00 59.03 81 GLY A N 1
ATOM 613 C CA . GLY A 1 81 ? 20.125 7.684 5.602 1.00 59.03 81 GLY A CA 1
ATOM 614 C C . GLY A 1 81 ? 19.423 6.792 4.563 1.00 59.03 81 GLY A C 1
ATOM 615 O O . GLY A 1 81 ? 19.953 5.736 4.236 1.00 59.03 81 GLY A O 1
ATOM 616 N N . CYS A 1 82 ? 18.248 7.173 4.049 1.00 52.41 82 CYS A N 1
ATOM 617 C CA . CYS A 1 82 ? 17.543 6.457 2.987 1.00 52.41 82 CYS A CA 1
ATOM 618 C C . CYS A 1 82 ? 17.098 7.459 1.904 1.00 52.41 82 CYS A C 1
ATOM 620 O O . CYS A 1 82 ? 16.176 8.244 2.148 1.00 52.41 82 CYS A O 1
ATOM 622 N N . PRO A 1 83 ? 17.745 7.461 0.724 1.00 59.34 83 PRO A N 1
ATOM 623 C CA . PRO A 1 83 ? 17.393 8.372 -0.367 1.00 59.34 83 PRO A CA 1
ATOM 624 C C . PRO A 1 83 ? 16.025 8.056 -0.989 1.00 59.34 83 PRO A C 1
ATOM 626 O O . PRO A 1 83 ? 15.413 8.933 -1.591 1.00 59.34 83 PRO A O 1
ATOM 629 N N . LYS A 1 84 ? 15.498 6.837 -0.791 1.00 65.50 84 LYS A N 1
ATOM 630 C CA . LYS A 1 84 ? 14.190 6.432 -1.317 1.00 65.50 84 LYS A CA 1
ATOM 631 C C . LYS A 1 84 ? 13.067 7.204 -0.635 1.00 65.50 84 LYS A C 1
ATOM 633 O O . LYS A 1 84 ? 12.819 7.057 0.562 1.00 65.50 84 LYS A O 1
ATOM 638 N N . ASP A 1 85 ? 12.360 7.991 -1.431 1.00 73.19 85 ASP A N 1
ATOM 639 C CA . ASP A 1 85 ? 11.269 8.848 -0.988 1.00 73.19 85 ASP A CA 1
ATOM 640 C C . ASP A 1 85 ? 9.948 8.512 -1.689 1.00 73.19 85 ASP A C 1
ATOM 642 O O . ASP A 1 85 ? 9.019 9.308 -1.650 1.00 73.19 85 ASP A O 1
ATOM 646 N N . ARG A 1 86 ? 9.836 7.351 -2.342 1.00 75.31 86 ARG A N 1
ATOM 647 C CA . ARG A 1 86 ? 8.636 6.926 -3.074 1.00 75.31 86 ARG A CA 1
ATOM 648 C C . ARG A 1 86 ? 8.266 5.501 -2.709 1.00 75.31 86 ARG A C 1
ATOM 650 O O . ARG A 1 86 ? 9.140 4.645 -2.632 1.00 75.31 86 ARG A O 1
ATOM 657 N N . LEU A 1 87 ? 6.978 5.277 -2.478 1.00 74.12 87 LEU A N 1
ATOM 658 C CA . LEU A 1 87 ? 6.392 3.974 -2.169 1.00 74.12 87 LEU A CA 1
ATOM 659 C C . LEU A 1 87 ? 5.072 3.830 -2.917 1.00 74.12 87 LEU A C 1
ATOM 661 O O . LEU A 1 87 ? 4.373 4.825 -3.117 1.00 74.12 87 LEU A O 1
ATOM 665 N N . ILE A 1 88 ? 4.701 2.605 -3.265 1.00 76.81 88 ILE A N 1
ATOM 666 C CA . ILE A 1 88 ? 3.388 2.293 -3.823 1.00 76.81 88 ILE A CA 1
ATOM 667 C C . ILE A 1 88 ? 2.757 1.225 -2.918 1.00 76.81 88 ILE A C 1
ATOM 669 O O . ILE A 1 88 ? 2.968 0.039 -3.112 1.00 76.81 88 ILE A O 1
ATOM 673 N N . PRO A 1 89 ? 2.037 1.626 -1.856 1.00 82.00 89 PRO A N 1
ATOM 674 C CA . PRO A 1 89 ? 1.363 0.664 -0.993 1.00 82.00 89 PRO A CA 1
ATOM 675 C C . PRO A 1 89 ? 0.101 0.094 -1.661 1.00 82.00 89 PRO A C 1
ATOM 677 O O . PRO A 1 89 ? -0.528 0.752 -2.498 1.00 82.00 89 PRO A O 1
ATOM 680 N N . ASP A 1 90 ? -0.340 -1.073 -1.191 1.00 84.88 90 ASP A N 1
ATOM 681 C CA . ASP A 1 90 ? -1.653 -1.645 -1.535 1.00 84.88 90 ASP A CA 1
ATOM 682 C C . ASP A 1 90 ? -2.793 -0.704 -1.116 1.00 84.88 90 ASP A C 1
ATOM 684 O O . ASP A 1 90 ? -3.764 -0.482 -1.843 1.00 84.88 90 ASP A O 1
ATOM 688 N N . GLY A 1 91 ? -2.624 -0.045 0.033 1.00 89.12 91 GLY A N 1
ATOM 689 C CA . GLY A 1 91 ? -3.506 1.017 0.478 1.00 89.12 91 GLY A CA 1
ATOM 690 C C . GLY A 1 91 ? -2.937 1.847 1.621 1.00 89.12 91 GLY A C 1
ATOM 691 O O . GLY A 1 91 ? -2.077 1.413 2.386 1.00 89.12 91 GLY A O 1
ATOM 692 N N . THR A 1 92 ? -3.419 3.081 1.725 1.00 90.69 92 THR A N 1
ATOM 693 C CA . THR A 1 92 ? -2.988 4.051 2.736 1.00 90.69 92 THR A CA 1
ATOM 694 C C . THR A 1 92 ? -4.170 4.477 3.586 1.00 90.69 92 THR A C 1
ATOM 696 O O . THR A 1 92 ? -5.182 4.925 3.050 1.00 90.69 92 THR A O 1
ATOM 699 N N . PHE A 1 93 ? -4.012 4.416 4.909 1.00 92.31 93 PHE A N 1
ATOM 700 C CA . PHE A 1 93 ? -4.951 5.012 5.856 1.00 92.31 93 PHE A CA 1
ATOM 701 C C . PHE A 1 93 ? -4.398 6.313 6.427 1.00 92.31 93 PHE A C 1
ATOM 703 O O . PHE A 1 93 ? -3.222 6.399 6.782 1.00 92.31 93 PHE A O 1
ATOM 710 N N . ALA A 1 94 ? -5.265 7.306 6.586 1.00 90.69 94 ALA A N 1
ATOM 711 C CA . ALA A 1 94 ? -4.946 8.545 7.286 1.00 90.69 94 ALA A CA 1
ATOM 712 C C . ALA A 1 94 ? -6.154 9.007 8.115 1.00 90.69 94 ALA A C 1
ATOM 714 O O . ALA A 1 94 ? -7.286 8.730 7.721 1.00 90.69 94 ALA A O 1
ATOM 715 N N . PRO A 1 95 ? -5.969 9.709 9.247 1.00 92.94 95 PRO A N 1
ATOM 716 C CA . PRO A 1 95 ? -7.082 10.340 9.950 1.00 92.94 95 PRO A CA 1
ATOM 717 C C . PRO A 1 95 ? -7.873 11.275 9.029 1.00 92.94 95 PRO A C 1
ATOM 719 O O . PRO A 1 95 ? -7.304 11.936 8.161 1.00 92.94 95 PRO A O 1
ATOM 722 N N . GLU A 1 96 ? -9.182 11.367 9.221 1.00 86.94 96 GLU A N 1
ATOM 723 C CA . GLU A 1 96 ? -10.020 12.278 8.446 1.00 86.94 96 GLU A CA 1
ATOM 724 C C . GLU A 1 96 ? -9.550 13.732 8.615 1.00 86.94 96 GLU A C 1
ATOM 726 O O . GLU A 1 96 ? -9.294 14.199 9.724 1.00 86.94 96 GLU A O 1
ATOM 731 N N . GLY A 1 97 ? -9.392 14.440 7.493 1.00 80.81 97 GLY A N 1
ATOM 732 C CA . GLY A 1 97 ? -8.843 15.799 7.472 1.00 80.81 97 GLY A CA 1
ATOM 733 C C . GLY A 1 97 ? -7.313 15.874 7.537 1.00 80.81 97 GLY A C 1
ATOM 734 O O . GLY A 1 97 ? -6.760 16.972 7.431 1.00 80.81 97 GLY A O 1
ATOM 735 N N . ALA A 1 98 ? -6.611 14.740 7.655 1.00 75.75 98 ALA A N 1
ATOM 736 C CA . ALA A 1 98 ? -5.172 14.707 7.449 1.00 75.75 98 ALA A CA 1
ATOM 737 C C . ALA A 1 98 ? -4.865 15.053 5.988 1.00 75.75 98 ALA A C 1
ATOM 739 O O . ALA A 1 98 ? -5.324 14.404 5.050 1.00 75.75 98 ALA A O 1
ATOM 740 N N . THR A 1 99 ? -4.065 16.095 5.801 1.00 61.25 99 THR A N 1
ATOM 741 C CA . THR A 1 99 ? -3.393 16.331 4.526 1.00 61.25 99 THR A CA 1
ATOM 742 C C . THR A 1 99 ? -2.111 15.511 4.508 1.00 61.25 99 THR A C 1
ATOM 744 O O . THR A 1 99 ? -1.567 15.180 5.566 1.00 61.25 99 THR A O 1
ATOM 747 N N . ALA A 1 100 ? -1.629 15.163 3.313 1.00 58.62 100 ALA A N 1
ATOM 748 C CA . ALA A 1 100 ? -0.322 14.538 3.175 1.00 58.62 100 ALA A CA 1
ATOM 749 C C . ALA A 1 100 ? 0.705 15.360 3.991 1.00 58.62 100 ALA A C 1
ATOM 751 O O . ALA A 1 100 ? 0.693 16.594 3.874 1.00 58.62 100 ALA A O 1
ATOM 752 N N . PRO A 1 101 ? 1.538 14.739 4.859 1.00 58.06 101 PRO A N 1
ATOM 753 C CA . PRO A 1 101 ? 2.510 15.463 5.671 1.00 58.06 101 PRO A CA 1
ATOM 754 C C . PRO A 1 101 ? 3.274 16.493 4.827 1.00 58.06 101 PRO A C 1
ATOM 756 O O . PRO A 1 101 ? 3.568 16.211 3.664 1.00 58.06 101 PRO A O 1
ATOM 759 N N . PRO A 1 102 ? 3.616 17.683 5.352 1.00 50.12 102 PRO A N 1
ATOM 760 C CA . PRO A 1 102 ? 4.199 18.749 4.541 1.00 50.12 102 PRO A CA 1
ATOM 761 C C . PRO A 1 102 ? 5.375 18.224 3.706 1.00 50.12 102 PRO A C 1
ATOM 763 O O . PRO A 1 102 ? 6.307 17.666 4.274 1.00 50.12 102 PRO A O 1
ATOM 766 N N . GLY A 1 103 ? 5.348 18.370 2.379 1.00 50.50 103 GLY A N 1
ATOM 767 C CA . GLY A 1 103 ? 6.384 17.837 1.475 1.00 50.50 103 GLY A CA 1
ATOM 768 C C . GLY A 1 103 ? 6.134 16.426 0.920 1.00 50.50 103 GLY A C 1
ATOM 769 O O . GLY A 1 103 ? 6.860 16.014 0.022 1.00 50.50 103 GLY A O 1
ATOM 770 N N . SER A 1 104 ? 5.099 15.727 1.387 1.00 54.69 104 SER A N 1
ATOM 771 C CA . SER A 1 104 ? 4.583 14.500 0.771 1.00 54.69 104 SER A CA 1
ATOM 772 C C . SER A 1 104 ? 3.386 14.800 -0.128 1.00 54.69 104 SER A C 1
ATOM 774 O O . SER A 1 104 ? 2.664 15.780 0.086 1.00 54.69 104 SER A O 1
ATOM 776 N N . ARG A 1 105 ? 3.195 13.991 -1.171 1.00 60.59 105 ARG A N 1
ATOM 777 C CA . ARG A 1 105 ? 2.061 14.101 -2.099 1.00 60.59 105 ARG A CA 1
ATOM 778 C C . ARG A 1 105 ? 1.620 12.712 -2.535 1.00 60.59 105 ARG A C 1
ATOM 780 O O . ARG A 1 105 ? 2.467 11.843 -2.742 1.00 60.59 105 ARG A O 1
ATOM 787 N N . PHE A 1 106 ? 0.311 12.543 -2.700 1.00 56.56 106 PHE A N 1
ATOM 788 C CA . PHE A 1 106 ? -0.225 11.426 -3.464 1.00 56.56 106 PHE A CA 1
ATOM 789 C C . PHE A 1 106 ? 0.205 11.599 -4.917 1.00 56.56 106 PHE A C 1
ATOM 791 O O . PHE A 1 106 ? 0.056 12.681 -5.490 1.00 56.56 106 PHE A O 1
ATOM 798 N N . LEU A 1 107 ? 0.773 10.546 -5.476 1.00 54.09 107 LEU A N 1
ATOM 799 C CA . LEU A 1 107 ? 0.998 10.408 -6.898 1.00 54.09 107 LEU A CA 1
ATOM 800 C C . LEU A 1 107 ? -0.193 9.599 -7.404 1.00 54.09 107 LEU A C 1
ATOM 802 O O . LEU A 1 107 ? -0.465 8.511 -6.885 1.00 54.09 107 LEU A O 1
ATOM 806 N N . ASP A 1 108 ? -0.950 10.159 -8.347 1.00 46.41 108 ASP A N 1
ATOM 807 C CA . ASP A 1 108 ? -1.866 9.330 -9.126 1.00 46.41 108 ASP A CA 1
ATOM 808 C C . ASP A 1 108 ? -1.031 8.214 -9.749 1.00 46.41 108 ASP A C 1
ATOM 810 O O . ASP A 1 108 ? 0.115 8.476 -10.124 1.00 46.41 108 ASP A O 1
ATOM 814 N N . ALA A 1 109 ? -1.555 6.983 -9.704 1.00 44.25 109 ALA A N 1
ATOM 815 C CA . ALA A 1 109 ? -0.860 5.793 -10.181 1.00 44.25 109 ALA A CA 1
ATOM 816 C C . ALA A 1 109 ? -0.150 6.124 -11.498 1.00 44.25 109 ALA A C 1
ATOM 818 O O . ALA A 1 109 ? -0.804 6.532 -12.458 1.00 44.25 109 ALA A O 1
ATOM 819 N N . LEU A 1 110 ? 1.182 6.073 -11.452 1.00 43.69 110 LEU A N 1
ATOM 820 C CA . LEU A 1 110 ? 2.024 6.118 -12.638 1.00 43.69 110 LEU A CA 1
ATOM 821 C C . LEU A 1 110 ? 1.789 4.829 -13.420 1.00 43.69 110 LEU A C 1
ATOM 823 O O . LEU A 1 110 ? 1.713 3.771 -12.749 1.00 43.69 110 LEU A O 1
#

Radius of gyration: 17.71 Å; chains: 1; bounding box: 44×38×49 Å